Protein AF-A0A2L2Z514-F1 (afdb_monomer_lite)

pLDDT: mean 81.65, std 10.0, range [56.16, 95.81]

Organism: Parasteatoda tepidariorum (NCBI:txid114398)

Sequence (54 aa):
FKLFSSENFGEFLMEIGVSLVTRKLAETSYRSVESKREGDDYSFITLAFKSSDI

Structure (mmCIF, N/CA/C/O backbone):
data_AF-A0A2L2Z514-F1
#
_entry.id   AF-A0A2L2Z514-F1
#
loop_
_atom_site.group_PDB
_atom_site.id
_atom_site.type_sy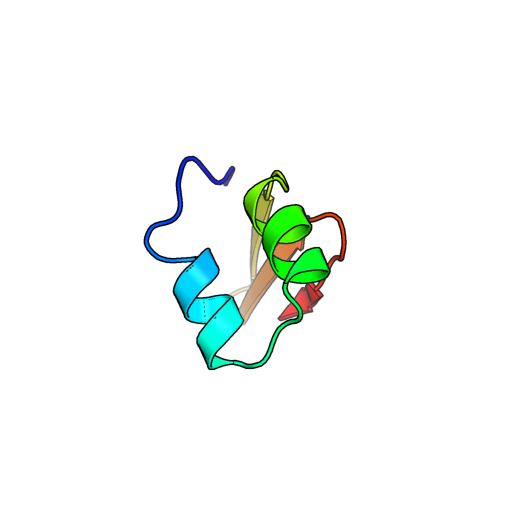mbol
_atom_site.label_atom_id
_atom_site.label_alt_id
_atom_site.label_comp_id
_atom_site.label_asym_id
_atom_site.label_entity_id
_atom_site.label_seq_id
_atom_site.pdbx_PDB_ins_code
_atom_site.Cartn_x
_atom_site.Cartn_y
_atom_site.Cartn_z
_atom_site.occupancy
_atom_site.B_iso_or_equiv
_atom_site.auth_seq_id
_atom_site.auth_comp_id
_atom_site.auth_asym_id
_atom_site.auth_atom_id
_atom_site.pdbx_PDB_model_num
ATOM 1 N N . PHE A 1 1 ? 12.560 1.665 -5.433 1.00 72.94 1 PHE A N 1
ATOM 2 C CA . PHE A 1 1 ? 11.967 2.900 -4.874 1.00 72.94 1 PHE A CA 1
ATOM 3 C C . PHE A 1 1 ? 11.378 2.629 -3.494 1.00 72.94 1 PHE A C 1
ATOM 5 O O . PHE A 1 1 ? 10.751 1.593 -3.317 1.00 72.94 1 PHE A O 1
ATOM 12 N N . LYS A 1 2 ? 11.590 3.521 -2.514 1.00 71.50 2 LYS A N 1
ATOM 13 C CA . LYS A 1 2 ? 10.998 3.411 -1.165 1.00 71.50 2 LYS A CA 1
ATOM 14 C C . LYS A 1 2 ? 9.737 4.273 -1.090 1.00 71.50 2 LYS A C 1
ATOM 16 O O . LYS A 1 2 ? 9.775 5.418 -1.533 1.00 71.50 2 LYS A O 1
ATOM 21 N N . LEU A 1 3 ? 8.648 3.732 -0.546 1.00 78.25 3 LEU A N 1
ATOM 22 C CA . LEU A 1 3 ? 7.399 4.477 -0.386 1.00 78.25 3 LEU A CA 1
ATOM 23 C C . LEU A 1 3 ? 7.574 5.563 0.689 1.00 78.25 3 LEU A C 1
ATOM 25 O O . LEU A 1 3 ? 8.000 5.259 1.803 1.00 78.25 3 LEU A O 1
ATOM 29 N N . PHE A 1 4 ? 7.271 6.817 0.344 1.00 76.75 4 PHE A N 1
ATOM 30 C CA . PHE A 1 4 ? 7.366 7.959 1.263 1.00 76.75 4 PHE A CA 1
ATOM 31 C C . PHE A 1 4 ? 6.020 8.277 1.927 1.00 76.75 4 PHE A C 1
ATOM 33 O O . PHE A 1 4 ? 5.961 8.473 3.137 1.00 76.75 4 PHE A O 1
ATOM 40 N N . SER A 1 5 ? 4.936 8.272 1.152 1.00 81.06 5 SER A N 1
ATOM 41 C CA . SER A 1 5 ? 3.569 8.486 1.630 1.00 81.06 5 SER A CA 1
ATOM 42 C C . SER A 1 5 ? 2.563 7.759 0.735 1.00 81.06 5 SER A C 1
ATOM 44 O O . SER A 1 5 ? 2.893 7.344 -0.378 1.00 81.06 5 SER A O 1
ATOM 46 N N . SER A 1 6 ? 1.341 7.583 1.238 1.00 82.31 6 SER A N 1
ATOM 47 C CA . SER A 1 6 ? 0.211 7.040 0.484 1.00 82.31 6 SER A CA 1
ATOM 48 C C . SER A 1 6 ? -1.071 7.731 0.937 1.00 82.31 6 SER A C 1
ATOM 50 O O . SER A 1 6 ? -1.386 7.717 2.125 1.00 82.31 6 SER A O 1
ATOM 52 N N . GLU A 1 7 ? -1.811 8.317 0.002 1.00 88.31 7 GLU A N 1
ATOM 53 C CA . GLU A 1 7 ? -3.100 8.962 0.274 1.00 88.31 7 GLU A CA 1
ATOM 54 C C . GLU A 1 7 ? -4.235 7.932 0.207 1.00 88.31 7 GLU A C 1
ATOM 56 O O . GLU A 1 7 ? -4.186 7.008 -0.605 1.00 88.31 7 GLU A O 1
ATOM 61 N N . ASN A 1 8 ? -5.228 8.057 1.095 1.00 89.12 8 ASN A N 1
ATOM 62 C CA . ASN A 1 8 ? -6.454 7.241 1.148 1.00 89.12 8 ASN A CA 1
ATOM 63 C C . ASN A 1 8 ? -6.249 5.711 1.174 1.00 89.12 8 ASN A C 1
ATOM 65 O O . ASN A 1 8 ? -7.163 4.943 0.881 1.00 89.12 8 ASN A O 1
ATOM 69 N N . PHE A 1 9 ? -5.061 5.234 1.560 1.00 89.12 9 PHE A N 1
ATOM 70 C CA . PHE A 1 9 ? -4.729 3.808 1.515 1.00 89.12 9 PHE A CA 1
ATOM 71 C C . PHE A 1 9 ? -5.637 2.958 2.417 1.00 89.12 9 PHE A C 1
ATOM 73 O O . PHE A 1 9 ? -6.081 1.883 2.020 1.00 89.12 9 PHE A O 1
ATOM 80 N N . GLY A 1 10 ? -5.958 3.456 3.613 1.00 86.25 10 GLY A N 1
ATOM 81 C CA . GLY A 1 10 ? -6.875 2.796 4.542 1.00 86.25 10 GLY A CA 1
ATOM 82 C C . GLY A 1 10 ? -8.305 2.684 4.021 1.00 86.25 10 GLY A C 1
ATOM 83 O O . GLY A 1 10 ? -8.936 1.636 4.175 1.00 86.25 10 GLY A O 1
ATOM 84 N N . GLU A 1 11 ? -8.796 3.745 3.378 1.00 91.81 11 GLU A N 1
ATOM 85 C CA . GLU A 1 11 ? -10.130 3.799 2.771 1.00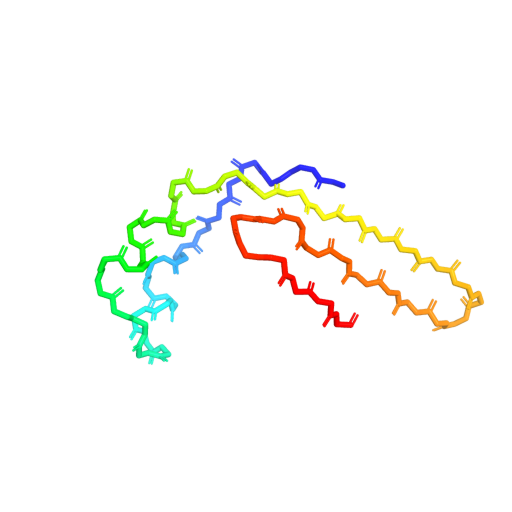 91.81 11 GLU A CA 1
ATOM 86 C C . GLU A 1 11 ? -10.224 2.829 1.596 1.00 91.81 11 GLU A C 1
ATOM 88 O O . GLU A 1 11 ? -11.124 1.993 1.572 1.00 91.81 11 GLU A O 1
ATOM 93 N N . PHE A 1 12 ? -9.221 2.823 0.713 1.00 93.44 12 PHE A N 1
ATOM 94 C CA . PHE A 1 12 ? -9.125 1.847 -0.371 1.00 93.44 12 PHE A CA 1
ATOM 95 C C . PHE A 1 12 ? -9.177 0.405 0.153 1.00 93.44 12 PHE A C 1
ATOM 97 O O . PHE A 1 12 ? -9.970 -0.408 -0.320 1.00 93.44 12 PHE A O 1
ATOM 104 N N . LEU A 1 13 ? -8.370 0.077 1.171 1.00 92.25 13 LEU A N 1
ATOM 105 C CA . LEU A 1 13 ? -8.375 -1.264 1.758 1.00 92.25 13 LEU A CA 1
ATOM 106 C C . LEU A 1 13 ? -9.733 -1.617 2.388 1.00 92.25 13 LEU A C 1
ATOM 108 O O . LEU A 1 13 ? -10.143 -2.778 2.369 1.00 92.25 13 LEU A O 1
ATOM 112 N N . MET A 1 14 ? -10.427 -0.639 2.970 1.00 93.06 14 MET A N 1
ATOM 113 C CA . MET A 1 14 ? -11.766 -0.833 3.519 1.00 93.06 14 MET A CA 1
ATOM 114 C C . MET A 1 14 ? -12.781 -1.162 2.424 1.00 93.06 14 MET A C 1
ATOM 116 O O . MET A 1 14 ? -13.550 -2.107 2.601 1.00 93.06 14 MET A O 1
ATOM 120 N N . GLU A 1 15 ? -12.757 -0.432 1.311 1.00 95.81 15 GLU A N 1
ATOM 121 C CA . GLU A 1 15 ? -13.665 -0.628 0.177 1.00 95.81 15 GLU A CA 1
ATOM 122 C C . GLU A 1 15 ? -13.512 -2.010 -0.468 1.00 95.81 15 GLU A C 1
ATOM 124 O O . GLU A 1 15 ? -14.510 -2.644 -0.802 1.00 95.81 15 GLU A O 1
ATOM 129 N N . ILE A 1 16 ? -12.285 -2.536 -0.561 1.00 94.75 16 ILE A N 1
ATOM 130 C CA . ILE A 1 16 ? -12.032 -3.889 -1.092 1.00 94.75 16 ILE A CA 1
ATOM 131 C C . ILE A 1 16 ? -12.237 -5.011 -0.052 1.00 94.75 16 ILE A C 1
ATOM 133 O O . ILE A 1 16 ? -11.872 -6.161 -0.294 1.00 94.75 16 ILE A O 1
ATOM 137 N N . GLY A 1 17 ? -12.804 -4.698 1.119 1.00 92.69 17 GLY A N 1
ATOM 138 C CA . GLY A 1 17 ? -13.205 -5.686 2.125 1.00 92.69 17 GLY A CA 1
ATOM 139 C C . GLY A 1 17 ? -12.085 -6.193 3.041 1.00 92.69 17 GLY A C 1
ATOM 140 O O . GLY A 1 17 ? -12.251 -7.217 3.708 1.00 92.69 17 GLY A O 1
ATOM 141 N N . VAL A 1 18 ? -10.941 -5.504 3.123 1.00 92.12 18 VAL A N 1
ATOM 142 C CA . VAL A 1 18 ? -9.843 -5.905 4.018 1.00 92.12 18 VAL A CA 1
ATOM 143 C C . VAL A 1 18 ? -10.209 -5.617 5.475 1.00 92.12 18 VAL A C 1
ATOM 145 O O . VAL A 1 18 ? -10.668 -4.526 5.828 1.00 92.12 18 VAL A O 1
ATOM 148 N N . SER A 1 19 ? -9.964 -6.602 6.347 1.00 93.25 19 SER A N 1
ATOM 149 C CA . SER A 1 19 ? -10.274 -6.517 7.779 1.00 93.25 19 SER A CA 1
ATOM 150 C C . SE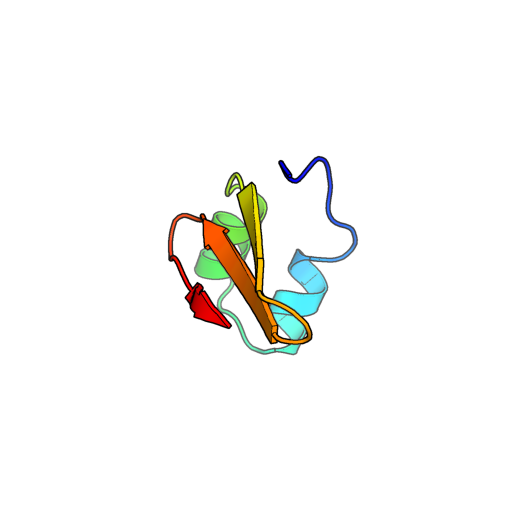R A 1 19 ? -9.541 -5.360 8.471 1.00 93.25 19 SER A C 1
ATOM 152 O O . SER A 1 19 ? -8.390 -5.063 8.149 1.00 93.25 19 SER A O 1
ATOM 154 N N . LEU A 1 20 ? -10.167 -4.744 9.481 1.00 90.69 20 LEU A N 1
ATOM 155 C CA . LEU A 1 20 ? -9.604 -3.602 10.216 1.00 90.69 20 LEU A CA 1
ATOM 156 C C . LEU A 1 20 ? -8.188 -3.863 10.760 1.00 90.69 20 LEU A C 1
ATOM 158 O O . LEU A 1 20 ? -7.334 -2.981 10.696 1.00 90.69 20 LEU A O 1
ATOM 162 N N . VAL A 1 21 ? -7.932 -5.068 11.280 1.00 90.50 21 VAL A N 1
ATOM 163 C CA . VAL A 1 21 ? -6.612 -5.452 11.812 1.00 90.50 21 VAL A CA 1
ATOM 164 C C . VAL A 1 21 ? -5.573 -5.479 10.692 1.00 90.50 21 VAL A C 1
ATOM 166 O O . VAL A 1 21 ? -4.497 -4.901 10.830 1.00 90.50 21 VAL A O 1
ATOM 169 N N . THR A 1 22 ? -5.911 -6.086 9.554 1.00 87.62 22 THR A N 1
ATOM 170 C CA . THR A 1 22 ? -5.035 -6.128 8.378 1.00 87.62 22 THR A CA 1
ATOM 171 C C . THR A 1 22 ? -4.773 -4.730 7.815 1.00 87.62 22 THR A C 1
ATOM 173 O O . THR A 1 22 ? -3.640 -4.447 7.433 1.00 87.62 22 THR A O 1
ATOM 176 N N . ARG A 1 23 ? -5.773 -3.836 7.818 1.00 89.25 23 ARG A N 1
ATOM 177 C CA . ARG A 1 23 ? -5.609 -2.439 7.377 1.00 89.25 23 ARG A CA 1
ATOM 178 C C . ARG A 1 23 ? -4.587 -1.691 8.222 1.00 89.25 23 ARG A C 1
ATOM 180 O O . ARG A 1 23 ? -3.625 -1.168 7.671 1.00 89.25 23 ARG A O 1
ATOM 187 N N . LYS A 1 24 ? -4.729 -1.740 9.551 1.00 88.06 24 LYS A N 1
ATOM 188 C CA . LYS A 1 24 ? -3.787 -1.088 10.474 1.00 88.06 24 LYS A CA 1
ATOM 189 C C . LYS A 1 24 ? -2.352 -1.574 10.271 1.00 88.06 24 LYS A C 1
ATOM 191 O O . LYS A 1 24 ? -1.430 -0.769 10.214 1.00 88.06 24 LYS A O 1
ATOM 196 N N . LEU A 1 25 ? -2.161 -2.886 10.114 1.00 86.19 25 LEU A N 1
ATOM 197 C CA . LEU A 1 25 ? -0.835 -3.454 9.849 1.00 86.19 25 LEU A CA 1
ATOM 198 C C . LEU A 1 25 ? -0.265 -2.967 8.511 1.00 86.19 25 LEU A C 1
ATOM 200 O O . LEU A 1 25 ? 0.912 -2.616 8.429 1.00 86.19 25 LEU A O 1
ATOM 204 N N . ALA A 1 26 ? -1.100 -2.907 7.473 1.00 84.56 26 ALA A N 1
ATOM 205 C CA . ALA A 1 26 ? -0.699 -2.466 6.146 1.00 84.56 26 ALA A CA 1
ATOM 206 C C . ALA A 1 26 ? -0.318 -0.975 6.107 1.00 84.56 26 ALA A C 1
ATOM 208 O O . ALA A 1 26 ? 0.662 -0.633 5.447 1.00 84.56 26 ALA A O 1
ATOM 209 N N . GLU A 1 27 ? -1.039 -0.109 6.822 1.00 84.00 27 GLU A N 1
ATOM 210 C CA . GLU A 1 27 ? -0.751 1.332 6.939 1.00 84.00 27 GLU A CA 1
ATOM 211 C C . GLU A 1 27 ? 0.578 1.612 7.649 1.00 84.00 27 GLU A C 1
ATOM 213 O O . GLU A 1 27 ? 1.291 2.543 7.291 1.00 84.00 27 GLU A O 1
ATOM 218 N N . THR A 1 28 ? 0.944 0.778 8.625 1.00 82.19 28 THR A N 1
ATOM 219 C CA . THR A 1 28 ? 2.227 0.891 9.341 1.00 82.19 28 THR A CA 1
ATOM 220 C C . THR A 1 28 ? 3.395 0.196 8.639 1.00 82.19 28 THR A C 1
ATOM 222 O O . THR A 1 28 ? 4.538 0.302 9.086 1.00 82.19 28 THR A O 1
ATOM 225 N N . SER A 1 29 ? 3.131 -0.554 7.564 1.00 80.31 29 SER A N 1
ATOM 226 C CA . SER A 1 29 ? 4.160 -1.343 6.886 1.00 80.31 29 SER A CA 1
ATOM 227 C C . SER A 1 29 ? 5.046 -0.469 5.998 1.00 80.31 29 SER A C 1
ATOM 229 O O . SER A 1 29 ? 4.563 0.286 5.156 1.00 80.31 29 SER A O 1
ATOM 231 N N . TYR A 1 30 ? 6.364 -0.612 6.141 1.00 69.12 30 TYR A N 1
ATOM 232 C CA . TYR A 1 30 ? 7.311 -0.027 5.196 1.00 69.12 30 TYR A CA 1
ATOM 233 C C . TYR A 1 30 ? 7.308 -0.842 3.904 1.00 69.12 30 TYR A C 1
ATOM 235 O O . TYR A 1 30 ? 7.504 -2.058 3.942 1.00 69.12 30 TYR A O 1
ATOM 243 N N . ARG A 1 31 ? 7.104 -0.171 2.765 1.00 74.81 31 ARG A N 1
ATOM 244 C CA . ARG A 1 31 ? 7.153 -0.800 1.441 1.00 74.81 31 ARG A CA 1
ATOM 245 C C . ARG A 1 31 ? 8.304 -0.279 0.602 1.00 74.81 31 ARG A C 1
ATOM 247 O O . ARG A 1 31 ? 8.559 0.928 0.544 1.00 74.81 31 ARG A O 1
ATOM 254 N N . SER A 1 32 ? 8.929 -1.210 -0.102 1.00 76.69 32 SER A N 1
ATOM 255 C CA . SER A 1 32 ? 9.897 -0.939 -1.156 1.00 76.69 32 SER A CA 1
ATOM 256 C C . SER A 1 32 ? 9.442 -1.643 -2.427 1.00 76.69 32 SER A C 1
ATOM 258 O O . SER A 1 32 ? 8.981 -2.778 -2.376 1.00 76.69 32 SER A O 1
ATOM 260 N N . VAL A 1 33 ? 9.566 -0.965 -3.560 1.00 79.56 33 VAL A N 1
ATOM 261 C CA . VAL A 1 33 ? 9.282 -1.528 -4.881 1.00 79.56 33 VAL A CA 1
ATOM 262 C C . VAL A 1 33 ? 10.598 -1.709 -5.616 1.00 79.56 33 VAL A C 1
ATOM 264 O O . VAL A 1 33 ? 11.359 -0.747 -5.771 1.00 79.56 33 VAL A O 1
ATOM 267 N N . GLU A 1 34 ? 10.859 -2.923 -6.076 1.00 81.25 34 GLU A N 1
ATOM 268 C CA . GLU A 1 34 ? 11.910 -3.218 -7.043 1.00 81.25 34 GLU A CA 1
ATOM 269 C C . GLU A 1 34 ? 11.276 -3.374 -8.424 1.00 81.25 34 GLU A C 1
ATOM 271 O O . GLU A 1 34 ? 10.254 -4.037 -8.578 1.00 81.25 34 GLU A O 1
ATOM 276 N N . SER A 1 35 ? 11.865 -2.736 -9.431 1.00 79.62 35 SER A N 1
ATOM 277 C CA . SER A 1 35 ? 11.403 -2.805 -10.818 1.00 79.62 35 SER A CA 1
ATOM 278 C C . SER A 1 35 ? 12.515 -3.371 -11.687 1.00 79.62 35 SER A C 1
ATOM 280 O O . SER A 1 35 ? 13.629 -2.839 -11.666 1.00 79.62 35 SER A O 1
ATOM 282 N N . LYS A 1 36 ? 12.209 -4.405 -12.468 1.00 84.81 36 LYS A N 1
ATOM 283 C CA . LYS A 1 36 ? 13.092 -4.951 -13.505 1.00 84.81 36 LYS A CA 1
ATOM 284 C C . LYS A 1 36 ? 12.458 -4.726 -14.873 1.00 84.81 36 LYS A C 1
ATOM 286 O O . LYS A 1 36 ? 11.237 -4.766 -15.001 1.00 84.81 36 LYS A O 1
ATOM 291 N N . ARG A 1 37 ? 13.297 -4.466 -15.874 1.00 83.69 37 ARG A N 1
ATOM 292 C CA . ARG A 1 37 ? 12.883 -4.311 -17.268 1.00 83.69 37 ARG A CA 1
ATOM 293 C C . ARG A 1 37 ? 13.780 -5.164 -18.151 1.00 83.69 37 ARG A C 1
ATOM 295 O O . ARG A 1 37 ? 14.994 -4.966 -18.137 1.00 83.69 37 ARG A O 1
ATOM 302 N N . GLU A 1 38 ? 13.177 -6.042 -18.938 1.00 86.81 38 GLU A N 1
ATOM 303 C CA . GLU A 1 38 ? 13.844 -6.841 -19.966 1.00 86.81 38 GLU A CA 1
ATOM 304 C C . GLU A 1 38 ? 13.145 -6.586 -21.307 1.00 86.81 38 GLU A C 1
ATOM 306 O O . GLU A 1 38 ? 12.081 -7.119 -21.590 1.00 86.81 38 GLU A O 1
ATOM 311 N N . GLY A 1 39 ? 13.711 -5.698 -22.131 1.00 88.44 39 GLY A N 1
ATOM 312 C CA . GLY A 1 39 ? 13.056 -5.266 -23.371 1.00 88.44 39 GLY A CA 1
ATOM 313 C C . GLY A 1 39 ? 11.742 -4.519 -23.102 1.00 88.44 39 GLY A C 1
ATOM 314 O O . GLY A 1 39 ? 11.767 -3.427 -22.519 1.00 88.44 39 GLY A O 1
ATOM 315 N N . ASP A 1 40 ? 10.624 -5.111 -23.529 1.00 90.81 40 ASP A N 1
ATOM 316 C CA . ASP A 1 40 ? 9.257 -4.616 -23.297 1.00 90.81 40 ASP A CA 1
ATOM 317 C C . ASP A 1 40 ? 8.550 -5.323 -22.128 1.00 90.81 40 ASP A C 1
ATOM 319 O O . ASP A 1 40 ? 7.429 -4.952 -21.777 1.00 90.81 40 ASP A O 1
ATOM 323 N N . ASP A 1 41 ? 9.220 -6.279 -21.476 1.00 85.75 41 ASP A N 1
ATOM 324 C CA . ASP A 1 41 ? 8.712 -6.937 -20.278 1.00 85.75 41 ASP A CA 1
ATOM 325 C C . ASP A 1 41 ? 9.101 -6.145 -19.025 1.00 85.75 41 ASP A C 1
ATOM 327 O O . ASP A 1 41 ? 10.260 -5.759 -18.817 1.00 85.75 41 ASP A O 1
ATOM 331 N N . TYR A 1 42 ? 8.108 -5.910 -18.167 1.00 84.75 42 TYR A N 1
ATOM 332 C CA . TYR A 1 42 ? 8.255 -5.209 -16.897 1.00 84.75 42 TYR A CA 1
ATOM 333 C C . TYR A 1 42 ? 7.846 -6.135 -15.760 1.00 84.75 42 TYR A C 1
ATOM 335 O O . TYR A 1 42 ? 6.767 -6.718 -15.793 1.00 84.75 42 TYR A O 1
ATOM 343 N N . SER A 1 43 ? 8.685 -6.230 -14.733 1.00 83.62 43 SER A N 1
ATOM 344 C CA . SER A 1 43 ? 8.369 -6.970 -13.509 1.00 83.62 43 SER A CA 1
ATOM 345 C C . SER A 1 43 ? 8.473 -6.050 -12.306 1.00 83.62 43 SER A C 1
ATOM 347 O O . SER A 1 43 ? 9.477 -5.343 -12.139 1.00 83.62 43 SER A O 1
ATOM 349 N N . PHE A 1 44 ? 7.454 -6.082 -11.450 1.00 82.44 44 PHE A N 1
ATOM 350 C CA . PHE A 1 44 ? 7.398 -5.264 -10.246 1.00 82.44 44 PHE A CA 1
ATOM 351 C C . PHE A 1 44 ? 7.290 -6.159 -9.019 1.00 82.44 44 PHE A C 1
ATOM 353 O O . PHE A 1 44 ? 6.309 -6.870 -8.824 1.00 82.44 44 PHE A O 1
ATOM 360 N N . ILE A 1 45 ? 8.295 -6.083 -8.153 1.00 78.88 45 ILE A N 1
ATOM 361 C CA . ILE A 1 45 ? 8.310 -6.813 -6.889 1.00 78.88 45 ILE A CA 1
ATOM 362 C C . ILE A 1 45 ? 8.016 -5.812 -5.783 1.00 78.88 45 ILE A C 1
ATOM 364 O O . ILE A 1 45 ? 8.777 -4.865 -5.558 1.00 78.88 45 ILE A O 1
ATOM 368 N N . THR A 1 46 ? 6.904 -6.018 -5.078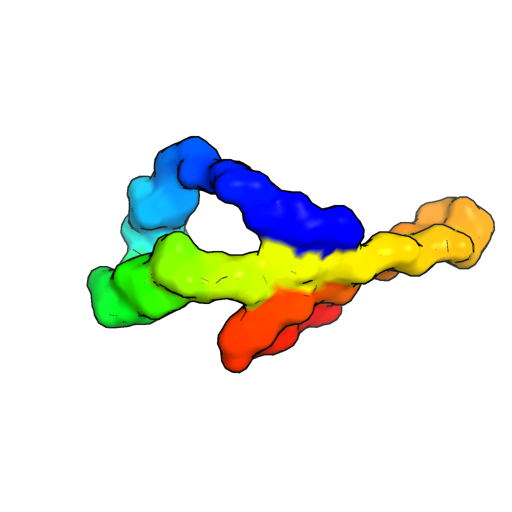 1.00 77.81 46 THR A N 1
ATOM 369 C CA . THR A 1 46 ? 6.579 -5.221 -3.893 1.00 77.81 46 THR A CA 1
ATOM 370 C C . THR A 1 46 ? 7.034 -5.966 -2.647 1.00 77.81 46 THR A C 1
ATOM 372 O O . THR A 1 46 ? 6.453 -6.977 -2.249 1.00 77.81 46 THR A O 1
ATOM 375 N N . LEU A 1 47 ? 8.073 -5.441 -2.001 1.00 66.56 47 LEU A N 1
ATOM 376 C CA . LEU A 1 47 ? 8.589 -5.948 -0.738 1.00 66.56 47 LEU A CA 1
ATOM 377 C C . LEU A 1 47 ? 7.825 -5.289 0.416 1.00 66.56 47 LEU A C 1
ATOM 379 O O . LEU A 1 47 ? 7.928 -4.082 0.652 1.00 66.56 47 LEU A O 1
ATOM 383 N N . ALA A 1 48 ? 7.044 -6.101 1.125 1.00 70.19 48 ALA A N 1
ATOM 384 C CA . ALA A 1 48 ? 6.289 -5.743 2.322 1.00 70.19 48 ALA A CA 1
ATOM 385 C C . ALA A 1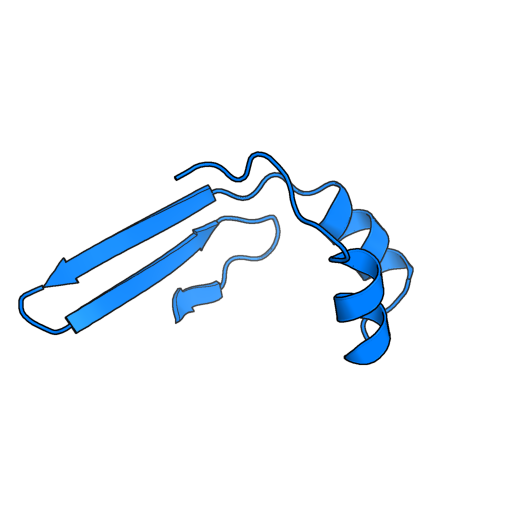 48 ? 6.246 -6.947 3.283 1.00 70.19 48 ALA A C 1
ATOM 387 O O . ALA A 1 48 ? 6.760 -8.017 2.965 1.00 70.19 48 ALA A O 1
ATOM 388 N N . PHE A 1 49 ? 5.578 -6.806 4.436 1.00 63.62 49 PHE A N 1
ATOM 389 C CA . PHE A 1 49 ? 5.347 -7.910 5.389 1.00 63.62 49 PHE A CA 1
ATOM 390 C C . PHE A 1 49 ? 4.715 -9.163 4.740 1.00 63.62 49 PHE A C 1
ATOM 392 O O . PHE A 1 49 ? 4.921 -10.279 5.204 1.00 63.62 49 PHE A O 1
ATOM 399 N N . LYS A 1 50 ? 3.986 -8.984 3.632 1.00 63.22 50 LYS A N 1
ATOM 400 C CA . LYS A 1 50 ? 3.620 -10.037 2.681 1.00 63.22 50 LYS A CA 1
ATOM 401 C C . LYS A 1 50 ? 4.133 -9.607 1.305 1.00 63.22 50 LYS A C 1
ATOM 403 O O . LYS A 1 50 ? 3.728 -8.548 0.829 1.00 63.22 50 LYS A O 1
ATOM 408 N N . SER A 1 51 ? 5.031 -10.381 0.702 1.00 59.34 51 SER A N 1
ATOM 409 C CA . SER A 1 51 ? 5.519 -10.129 -0.657 1.00 59.34 51 SER A CA 1
ATOM 410 C C . SER A 1 51 ? 4.466 -10.529 -1.691 1.00 59.34 51 SER A C 1
ATOM 412 O O . SER A 1 51 ? 3.646 -11.423 -1.459 1.00 59.34 51 SER A O 1
ATOM 414 N N . SER A 1 52 ? 4.438 -9.833 -2.822 1.00 63.53 52 SER A N 1
ATOM 415 C 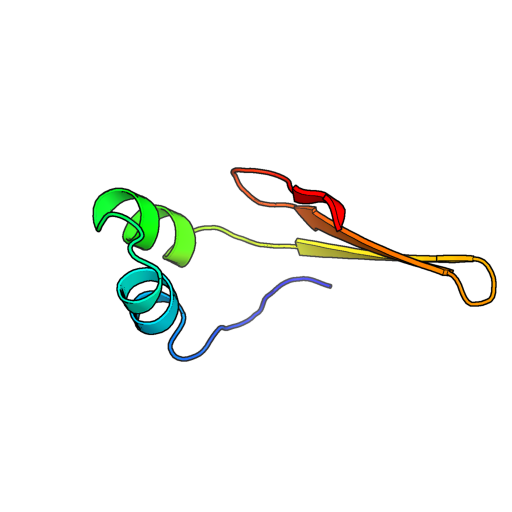CA . SER A 1 52 ? 3.602 -10.185 -3.971 1.00 63.53 52 SER A CA 1
ATOM 416 C C . SER A 1 52 ? 4.329 -9.802 -5.252 1.00 63.53 52 SER A C 1
ATOM 418 O O . SER A 1 52 ? 4.899 -8.710 -5.330 1.00 63.53 52 SER A O 1
ATOM 420 N N . ASP A 1 53 ? 4.295 -10.715 -6.216 1.00 59.53 53 ASP A N 1
ATOM 421 C CA . ASP A 1 53 ? 4.867 -10.567 -7.550 1.00 59.53 53 ASP A CA 1
ATOM 422 C C . ASP A 1 53 ? 3.724 -10.327 -8.546 1.00 59.53 53 ASP A C 1
ATOM 424 O O . ASP A 1 53 ? 2.675 -10.975 -8.443 1.00 59.53 53 ASP A O 1
ATOM 428 N N . ILE A 1 54 ? 3.906 -9.365 -9.456 1.00 56.16 54 ILE A N 1
ATOM 429 C CA . ILE A 1 54 ? 2.939 -8.984 -10.497 1.00 56.16 54 ILE A CA 1
ATOM 430 C C . ILE A 1 54 ? 3.678 -8.816 -11.821 1.00 56.16 54 ILE A C 1
ATOM 432 O O . ILE A 1 54 ? 4.747 -8.152 -11.817 1.00 56.16 54 ILE A O 1
#

Foldseek 3Di:
DWDDDDPCQLVVCVVVPHDPVVSVQVRPWTWDWDWDDDPPDIKIWIDTVDTDTD

InterPro domains:
  IPR012674 Calycin [G3DSA:2.40.128.20] (1-54)
  IPR012674 Calycin [SSF50814] (1-48)

Secondary structure (DSSP, 8-state):
-B----SSHHHHHHHTT--HHHHHHHHT---EEEEEEETTEEEEEEESSS-EE-

Radius of gyration: 13.08 Å; chains: 1; bounding box: 28×20×35 Å